Protein AF-A0AAV4I2S5-F1 (afdb_monomer_lite)

Secondary structure (DSSP, 8-state):
-----TTHHHHTTS--S-HHHHHHHHHHHHHHHHHHHHHHS-------PPEEPTTS-EE-SHHHHHHHHHHHHHHHHTPPPPSS----PPPSS------SPPPHHHHHHHHHT-

pLDDT: mean 78.77, std 13.97, range [36.38, 94.0]

Structure (mmCIF, N/CA/C/O backbone):
data_AF-A0AAV4I2S5-F1
#
_entry.id   AF-A0AAV4I2S5-F1
#
loop_
_atom_site.group_PDB
_atom_site.id
_atom_site.type_symbol
_atom_site.label_atom_id
_atom_site.label_alt_id
_atom_site.label_comp_id
_atom_site.label_asym_id
_atom_site.label_entity_id
_atom_site.label_seq_id
_atom_site.pdbx_PDB_ins_code
_atom_site.Cartn_x
_atom_site.Cartn_y
_atom_site.Cartn_z
_atom_site.occupancy
_atom_site.B_iso_or_equiv
_atom_site.auth_seq_id
_atom_site.auth_comp_id
_atom_site.auth_asym_id
_atom_site.auth_atom_id
_atom_site.pdbx_PDB_model_num
ATOM 1 N N . MET A 1 1 ? 9.110 33.261 -11.684 1.00 36.38 1 MET A N 1
ATOM 2 C CA . MET A 1 1 ? 9.337 32.370 -10.529 1.00 36.38 1 MET A CA 1
ATOM 3 C C . MET A 1 1 ? 9.686 31.016 -11.097 1.00 36.38 1 MET A C 1
ATOM 5 O O . MET A 1 1 ? 8.865 30.440 -11.797 1.00 36.38 1 MET A O 1
ATOM 9 N N . GLU A 1 2 ? 10.935 30.606 -10.922 1.00 47.22 2 GLU A N 1
ATOM 10 C CA . GLU A 1 2 ? 11.465 29.326 -11.392 1.00 47.22 2 GLU A CA 1
ATOM 11 C C . GLU A 1 2 ? 10.899 28.224 -10.486 1.00 47.22 2 GLU A C 1
ATOM 13 O O . GLU A 1 2 ? 10.963 28.341 -9.262 1.00 47.22 2 GLU A O 1
ATOM 18 N N . VAL A 1 3 ? 10.241 27.214 -11.057 1.00 44.78 3 VAL A N 1
ATOM 19 C CA . VAL A 1 3 ? 9.633 26.137 -10.265 1.00 44.78 3 VAL A CA 1
ATOM 20 C C . VAL A 1 3 ? 10.753 25.188 -9.852 1.00 44.78 3 VAL A C 1
ATOM 22 O O . VAL A 1 3 ? 11.275 24.449 -10.683 1.00 44.78 3 VAL A O 1
ATOM 25 N N . SER A 1 4 ? 11.144 25.234 -8.577 1.00 56.47 4 SER A N 1
ATOM 26 C CA . SER A 1 4 ? 12.180 24.352 -8.040 1.00 56.47 4 SER A CA 1
ATOM 27 C C . SER A 1 4 ? 11.711 22.896 -8.101 1.00 56.47 4 SER A C 1
ATOM 29 O O . SER A 1 4 ? 10.630 22.538 -7.625 1.00 56.47 4 SER A O 1
ATOM 31 N N . ASN A 1 5 ? 12.504 22.054 -8.759 1.00 58.59 5 ASN A N 1
ATOM 32 C CA . ASN A 1 5 ? 12.207 20.647 -8.976 1.00 58.59 5 ASN A CA 1
ATOM 33 C C . ASN A 1 5 ? 12.216 19.894 -7.631 1.00 58.59 5 ASN A C 1
ATOM 35 O O . ASN A 1 5 ? 13.204 19.930 -6.903 1.00 58.59 5 ASN A O 1
ATOM 39 N N . ARG A 1 6 ? 11.148 19.139 -7.330 1.00 58.19 6 ARG A N 1
ATOM 40 C CA . ARG A 1 6 ? 11.018 18.300 -6.115 1.00 58.19 6 ARG A CA 1
ATOM 41 C C . ARG A 1 6 ? 12.173 17.311 -5.894 1.00 58.19 6 ARG A C 1
ATOM 43 O O . ARG A 1 6 ? 12.325 16.779 -4.800 1.00 58.19 6 ARG A O 1
ATOM 50 N N . PHE A 1 7 ? 12.954 17.027 -6.936 1.00 55.00 7 PHE A N 1
ATOM 51 C CA . PHE A 1 7 ? 14.108 16.135 -6.892 1.00 55.00 7 PHE A CA 1
ATOM 52 C C . PHE A 1 7 ? 15.423 16.834 -6.503 1.00 55.00 7 PHE A C 1
ATOM 54 O O . PHE A 1 7 ? 16.426 16.143 -6.353 1.00 55.00 7 PHE A O 1
ATOM 61 N N . TYR A 1 8 ? 15.435 18.152 -6.259 1.00 63.28 8 TYR A N 1
ATOM 62 C CA . TYR A 1 8 ? 16.615 18.890 -5.772 1.00 63.28 8 TYR A CA 1
ATOM 63 C C . TYR A 1 8 ? 17.206 18.283 -4.488 1.00 63.28 8 TYR A C 1
ATOM 65 O O . TYR A 1 8 ? 18.422 18.234 -4.308 1.00 63.28 8 TYR A O 1
ATOM 73 N N . ALA A 1 9 ? 16.349 17.714 -3.632 1.00 59.34 9 ALA A N 1
ATOM 74 C CA . ALA A 1 9 ? 16.766 16.995 -2.431 1.00 59.34 9 ALA A CA 1
ATOM 75 C C . ALA A 1 9 ? 17.793 15.887 -2.723 1.00 59.34 9 ALA A C 1
ATOM 77 O O . ALA A 1 9 ? 18.688 15.664 -1.913 1.00 59.34 9 ALA A O 1
ATOM 78 N N . LEU A 1 10 ? 17.702 15.246 -3.896 1.00 55.31 10 LEU A N 1
ATOM 79 C CA . LEU A 1 10 ? 18.576 14.155 -4.329 1.00 55.31 10 LEU A CA 1
ATOM 80 C C . LEU A 1 10 ? 19.893 14.638 -4.958 1.00 55.31 10 LEU A C 1
ATOM 82 O O . LEU A 1 10 ? 20.825 13.850 -5.090 1.00 55.31 10 LEU A O 1
ATOM 86 N N . GLU A 1 11 ? 20.018 15.911 -5.340 1.00 59.97 11 GLU A N 1
ATOM 87 C CA . GLU A 1 11 ? 21.277 16.444 -5.888 1.00 59.97 11 GLU A CA 1
ATOM 88 C C . GLU A 1 11 ? 22.322 16.689 -4.794 1.00 59.97 11 GLU A C 1
ATOM 90 O O . GLU A 1 11 ? 23.518 16.521 -5.029 1.00 59.97 11 GLU A O 1
ATOM 95 N N . THR A 1 12 ? 21.879 16.974 -3.566 1.00 60.00 12 THR A N 1
ATOM 96 C CA . THR A 1 12 ? 22.755 17.179 -2.394 1.00 60.00 12 THR A CA 1
ATOM 97 C C . THR A 1 12 ? 23.379 15.890 -1.830 1.00 60.00 12 THR A C 1
ATOM 99 O O . THR A 1 12 ? 24.098 15.936 -0.833 1.00 60.00 12 THR A O 1
ATOM 102 N N . VAL A 1 13 ? 23.108 14.746 -2.467 1.00 57.28 13 VAL A N 1
ATOM 103 C CA . VAL A 1 13 ? 23.307 13.380 -1.943 1.00 57.28 13 VAL A CA 1
ATOM 104 C C . VAL A 1 13 ? 24.570 12.698 -2.479 1.00 57.28 13 VAL A C 1
ATOM 106 O O . VAL A 1 13 ? 24.888 11.583 -2.079 1.00 57.28 13 VAL A O 1
ATOM 109 N N . ARG A 1 14 ? 25.320 13.332 -3.386 1.00 55.94 14 ARG A N 1
ATOM 110 C CA . ARG A 1 14 ? 26.348 12.618 -4.164 1.00 55.94 14 ARG A CA 1
ATOM 111 C C . ARG A 1 14 ? 27.589 12.135 -3.398 1.00 55.94 14 ARG A C 1
ATOM 113 O O . ARG A 1 14 ? 28.310 11.345 -3.984 1.00 55.94 14 ARG A O 1
ATOM 120 N N . ASP A 1 15 ? 27.804 12.491 -2.128 1.00 58.81 15 ASP A N 1
ATOM 121 C CA . ASP A 1 15 ? 28.972 12.017 -1.361 1.00 58.81 15 ASP A CA 1
ATOM 122 C C . ASP A 1 15 ? 28.709 11.920 0.154 1.00 58.81 15 ASP A C 1
ATOM 124 O O . ASP A 1 15 ? 29.049 12.837 0.902 1.00 58.81 15 ASP A O 1
ATOM 128 N N . VAL A 1 16 ? 28.143 10.813 0.656 1.00 57.38 16 VAL A N 1
ATOM 129 C CA . VAL A 1 16 ? 27.992 10.629 2.115 1.00 57.38 16 VAL A CA 1
ATOM 130 C C . VAL A 1 16 ? 28.504 9.262 2.571 1.00 57.38 16 VAL A C 1
ATOM 132 O O . VAL A 1 16 ? 28.029 8.219 2.134 1.00 57.38 16 VAL A O 1
ATOM 135 N N . LYS A 1 17 ? 29.508 9.283 3.460 1.00 64.19 17 LYS A N 1
ATOM 136 C CA . LYS A 1 17 ? 30.123 8.109 4.111 1.00 64.19 17 LYS A CA 1
ATOM 137 C C . LYS A 1 17 ? 29.342 7.613 5.338 1.00 64.19 17 LYS A C 1
ATOM 139 O O . LYS A 1 17 ? 29.733 6.608 5.923 1.00 64.19 17 LYS A O 1
ATOM 144 N N . ASP A 1 18 ? 28.271 8.306 5.717 1.00 72.88 18 ASP A N 1
ATOM 145 C CA . ASP A 1 18 ? 27.461 8.025 6.903 1.00 72.88 18 ASP A CA 1
ATOM 146 C C . ASP A 1 18 ? 25.964 8.081 6.556 1.00 72.88 18 ASP A C 1
ATOM 148 O O . ASP A 1 18 ? 25.437 9.109 6.128 1.00 72.88 18 ASP A O 1
ATOM 152 N N . ILE A 1 19 ? 25.298 6.933 6.682 1.00 68.88 19 ILE A N 1
ATOM 153 C CA . ILE A 1 19 ? 23.914 6.708 6.244 1.00 68.88 19 ILE A CA 1
ATOM 154 C C . ILE A 1 19 ? 22.908 7.383 7.188 1.00 68.88 19 ILE A C 1
ATOM 156 O O . ILE A 1 19 ? 21.835 7.782 6.735 1.00 68.88 19 ILE A O 1
ATOM 160 N N . GLU A 1 20 ? 23.243 7.542 8.470 1.00 73.06 20 GLU A N 1
ATOM 161 C CA . GLU A 1 20 ? 22.343 8.141 9.467 1.00 73.06 20 GLU A CA 1
ATOM 162 C C . GLU A 1 20 ? 22.283 9.666 9.300 1.00 73.06 20 GLU A C 1
ATOM 164 O O . GLU A 1 20 ? 21.197 10.235 9.180 1.00 73.06 20 GLU A O 1
ATOM 169 N N . ASP A 1 21 ? 23.442 10.320 9.155 1.00 76.94 21 ASP A N 1
ATOM 170 C CA . ASP A 1 21 ? 23.522 11.758 8.845 1.00 76.94 21 ASP A CA 1
ATOM 171 C C . ASP A 1 21 ? 22.857 12.074 7.493 1.00 76.94 21 ASP A C 1
ATOM 173 O O . ASP A 1 21 ? 22.093 13.034 7.349 1.00 76.94 21 ASP A O 1
ATOM 177 N N . TYR A 1 22 ? 23.061 11.196 6.506 1.00 76.69 22 TYR A N 1
ATOM 178 C CA . TYR A 1 22 ? 22.381 11.266 5.216 1.00 76.69 22 TYR A CA 1
ATOM 179 C C . TYR A 1 22 ? 20.854 11.215 5.354 1.00 76.69 22 TYR A C 1
ATOM 181 O O . TYR A 1 22 ? 20.134 12.005 4.726 1.00 76.69 22 TYR A O 1
ATOM 189 N N . TRP A 1 23 ? 20.348 10.277 6.151 1.00 76.38 23 TRP A N 1
ATOM 190 C CA . TRP A 1 23 ? 18.920 10.077 6.328 1.00 76.38 23 TRP A CA 1
ATOM 191 C C . TRP A 1 23 ? 18.272 11.252 7.055 1.00 76.38 23 TRP A C 1
ATOM 193 O O . TRP A 1 23 ? 17.223 11.732 6.617 1.00 76.38 23 TRP A O 1
ATOM 203 N N . ASP A 1 24 ? 18.915 11.779 8.094 1.00 82.06 24 ASP A N 1
ATOM 204 C CA . ASP A 1 24 ? 18.421 12.951 8.814 1.00 82.06 24 ASP A CA 1
ATOM 205 C C . ASP A 1 24 ? 18.420 14.206 7.939 1.00 82.06 24 ASP A C 1
ATOM 207 O O . ASP A 1 24 ? 17.424 14.940 7.914 1.00 82.06 24 ASP A O 1
ATOM 211 N N . LYS A 1 25 ? 19.458 14.403 7.121 1.00 82.25 25 LYS A N 1
ATOM 212 C CA . LYS A 1 25 ? 19.513 15.507 6.156 1.00 82.25 25 LYS A CA 1
ATOM 213 C C . LYS A 1 25 ? 18.435 15.385 5.079 1.00 82.25 25 LYS A C 1
ATOM 215 O O . LYS A 1 25 ? 17.722 16.349 4.803 1.00 82.25 25 LYS A O 1
ATOM 220 N N . THR A 1 26 ? 18.267 14.198 4.499 1.00 79.69 26 THR A N 1
ATOM 221 C CA . THR A 1 26 ? 17.267 13.942 3.447 1.00 79.69 26 THR A CA 1
ATOM 222 C C . THR A 1 26 ? 15.849 14.098 3.984 1.00 79.69 26 THR A C 1
ATOM 224 O O . THR A 1 26 ? 14.998 14.716 3.342 1.00 79.69 26 THR A O 1
ATOM 227 N N . ARG A 1 27 ? 15.596 13.596 5.196 1.00 81.44 27 ARG A N 1
ATOM 228 C CA . ARG A 1 27 ? 14.328 13.769 5.908 1.00 81.44 27 ARG A CA 1
ATOM 229 C C . ARG A 1 27 ? 14.046 15.245 6.193 1.00 81.44 27 ARG A C 1
ATOM 231 O O . ARG A 1 27 ? 12.897 15.661 6.058 1.00 81.44 27 ARG A O 1
ATOM 238 N N . GLY A 1 28 ? 15.068 16.024 6.552 1.00 85.56 28 GLY A N 1
ATOM 239 C CA . GLY A 1 28 ? 14.974 17.472 6.751 1.00 85.56 28 GLY A CA 1
ATOM 240 C C . GLY A 1 28 ? 14.539 18.206 5.484 1.00 85.56 28 GLY A C 1
ATOM 241 O O . GLY A 1 28 ? 13.491 18.849 5.482 1.00 85.56 28 GLY A O 1
ATOM 242 N N . VAL A 1 29 ? 15.270 18.021 4.380 1.00 87.19 29 VAL A N 1
ATOM 243 C CA . VAL A 1 29 ? 14.955 18.665 3.089 1.00 87.19 29 VAL A CA 1
ATOM 244 C C . VAL A 1 29 ? 13.575 18.245 2.572 1.00 87.19 29 VAL A C 1
ATOM 246 O O . VAL A 1 29 ? 12.805 19.072 2.082 1.00 87.19 29 VAL A O 1
ATOM 249 N N . TRP A 1 30 ? 13.221 16.965 2.714 1.00 81.44 30 TRP A N 1
ATOM 250 C CA . TRP A 1 30 ? 11.891 16.470 2.361 1.00 81.44 30 TRP A CA 1
ATOM 251 C C . TRP A 1 30 ? 10.791 17.161 3.171 1.00 81.44 30 TRP A C 1
ATOM 253 O O . TRP A 1 30 ? 9.754 17.534 2.620 1.00 81.44 30 TRP A O 1
ATOM 263 N N . LYS A 1 31 ? 11.007 17.331 4.479 1.00 82.00 31 LYS A N 1
ATOM 264 C CA . LYS A 1 31 ? 10.044 17.968 5.375 1.00 82.00 31 LYS A CA 1
ATOM 265 C C . LYS A 1 31 ? 9.846 19.442 5.024 1.00 82.00 31 LYS A C 1
ATOM 267 O O . LYS A 1 31 ? 8.699 19.852 4.887 1.00 82.00 31 LYS A O 1
ATOM 272 N N . GLU A 1 32 ? 10.925 20.192 4.807 1.00 81.81 32 GLU A N 1
ATOM 273 C CA . GLU A 1 32 ? 10.872 21.604 4.397 1.00 81.81 32 GLU A CA 1
ATOM 274 C C . GLU A 1 32 ? 10.140 21.779 3.060 1.00 81.81 32 GLU A C 1
ATOM 276 O O . GLU A 1 32 ? 9.211 22.579 2.956 1.00 81.81 32 GLU A O 1
ATOM 281 N N . SER A 1 33 ? 10.479 20.960 2.057 1.00 79.00 33 SER A N 1
ATOM 282 C CA . SER A 1 33 ? 9.810 20.988 0.751 1.00 79.00 33 SER A CA 1
ATOM 283 C C . SER A 1 33 ? 8.324 20.625 0.855 1.00 79.00 33 SER A C 1
ATOM 285 O O . SER A 1 33 ? 7.472 21.252 0.220 1.00 79.00 33 SER A O 1
ATOM 287 N N . CYS A 1 34 ? 7.977 19.641 1.690 1.00 69.94 34 CYS A N 1
ATOM 288 C CA . CYS A 1 34 ? 6.582 19.309 1.956 1.00 69.94 34 CYS A CA 1
ATOM 289 C C . CYS A 1 34 ? 5.850 20.455 2.659 1.00 69.94 34 CYS A C 1
ATOM 291 O O . CYS A 1 34 ? 4.708 20.720 2.303 1.00 69.94 34 CYS A O 1
ATOM 293 N N . GLU A 1 35 ? 6.459 21.133 3.631 1.00 76.19 35 GLU A N 1
ATOM 294 C CA . GLU A 1 35 ? 5.847 22.267 4.335 1.00 76.19 35 GLU A CA 1
ATOM 295 C C . GLU A 1 35 ? 5.606 23.463 3.404 1.00 76.19 35 GLU A C 1
ATOM 297 O O . GLU A 1 35 ? 4.528 24.054 3.456 1.00 76.19 35 GLU A O 1
ATOM 302 N N . GLU A 1 36 ? 6.531 23.763 2.490 1.00 79.62 36 GLU A N 1
ATOM 303 C CA . GLU A 1 36 ? 6.353 24.792 1.457 1.00 79.62 36 GLU A CA 1
ATOM 304 C C . GLU A 1 36 ? 5.181 24.446 0.520 1.00 79.62 36 GLU A C 1
ATOM 306 O O . GLU A 1 36 ? 4.251 25.235 0.335 1.00 79.62 36 GLU A O 1
ATOM 311 N N . VAL A 1 37 ? 5.162 23.228 -0.029 1.00 76.12 37 VAL A N 1
ATOM 312 C CA . VAL A 1 37 ? 4.147 22.800 -1.008 1.00 76.12 37 VAL A CA 1
ATOM 313 C C . VAL A 1 37 ? 2.775 22.570 -0.365 1.00 76.12 37 VAL A C 1
ATOM 315 O O . VAL A 1 37 ? 1.742 22.911 -0.950 1.00 76.12 37 VAL A O 1
ATOM 318 N N . LEU A 1 38 ? 2.731 21.977 0.829 1.00 65.38 38 LEU A N 1
ATOM 319 C CA . LEU A 1 38 ? 1.492 21.748 1.575 1.00 65.38 38 LEU A CA 1
ATOM 320 C C . LEU A 1 38 ? 0.982 23.033 2.227 1.00 65.38 38 LEU A C 1
ATOM 322 O O . LEU A 1 38 ? -0.228 23.168 2.367 1.00 65.38 38 LEU A O 1
ATOM 326 N N . GLY A 1 39 ? 1.859 23.980 2.569 1.00 64.00 39 GLY A N 1
ATOM 327 C CA . GLY A 1 39 ? 1.487 25.319 3.033 1.00 64.00 39 GLY A CA 1
ATOM 328 C C . GLY A 1 39 ? 0.802 26.155 1.949 1.00 64.00 39 GLY A C 1
ATOM 329 O O . GLY A 1 39 ? -0.074 26.962 2.258 1.00 64.00 39 GLY A O 1
ATOM 330 N N . LEU A 1 40 ? 1.132 25.908 0.675 1.00 63.25 40 LEU A N 1
ATOM 331 C CA . LEU A 1 40 ? 0.472 26.512 -0.490 1.00 63.25 40 LEU A CA 1
ATOM 332 C C . LEU A 1 40 ? -0.851 25.826 -0.874 1.00 63.25 40 LEU A C 1
ATOM 334 O O . LEU A 1 40 ? -1.683 26.423 -1.561 1.00 63.25 40 LEU A O 1
ATOM 338 N N . ARG A 1 41 ? -1.087 24.582 -0.438 1.00 56.34 41 ARG A N 1
ATOM 339 C CA . ARG A 1 41 ? -2.382 23.910 -0.610 1.00 56.34 41 ARG A CA 1
ATOM 340 C C . ARG A 1 41 ? -3.279 24.257 0.575 1.00 56.34 41 ARG A C 1
ATOM 342 O O . ARG A 1 41 ? -2.901 24.078 1.725 1.00 56.34 41 ARG A O 1
ATOM 349 N N . GLY A 1 42 ? -4.500 24.732 0.309 1.00 57.03 42 GLY A N 1
ATOM 350 C CA . GLY A 1 42 ? -5.490 24.967 1.367 1.00 57.03 42 GLY A CA 1
ATOM 351 C C . GLY A 1 42 ? -5.563 23.758 2.303 1.00 57.03 42 GLY A C 1
ATOM 352 O O . GLY A 1 42 ? -5.601 22.633 1.804 1.00 57.03 42 GLY A O 1
ATOM 353 N N . LYS A 1 43 ? -5.510 24.003 3.627 1.00 62.00 43 LYS A N 1
ATOM 354 C CA . LYS A 1 43 ? -5.365 22.993 4.694 1.00 62.00 43 LYS A CA 1
ATOM 355 C C . LYS A 1 43 ? -5.984 21.663 4.267 1.00 62.00 43 LYS A C 1
ATOM 357 O O . LYS A 1 43 ? -7.213 21.552 4.234 1.00 62.00 43 LYS A O 1
ATOM 362 N N . PHE A 1 44 ? -5.156 20.674 3.917 1.00 57.31 44 PHE A N 1
ATOM 363 C CA . PHE A 1 44 ? -5.656 19.325 3.683 1.00 57.31 44 PHE A CA 1
ATOM 364 C C . PHE A 1 44 ? -6.246 18.873 5.011 1.00 57.31 44 PHE A C 1
ATOM 366 O O . PHE A 1 44 ? -5.526 18.594 5.965 1.00 57.31 44 PHE A O 1
ATOM 373 N N . GLN A 1 45 ? -7.573 18.910 5.096 1.00 61.38 45 GLN A N 1
ATOM 374 C CA . GLN A 1 45 ? -8.308 18.440 6.252 1.00 61.38 45 GLN A CA 1
ATOM 375 C C . GLN A 1 45 ? -8.055 16.934 6.309 1.00 61.38 45 GLN A C 1
ATOM 377 O O . GLN A 1 45 ? -8.765 16.153 5.671 1.00 61.38 45 GLN A O 1
ATOM 382 N N . SER A 1 46 ? -7.022 16.527 7.047 1.00 57.94 46 SER A N 1
ATOM 383 C CA . SER A 1 46 ? -6.781 15.149 7.464 1.00 57.94 46 SER A CA 1
ATOM 384 C C . SER A 1 46 ? -7.832 14.755 8.508 1.00 57.94 46 SER A C 1
ATOM 386 O O . SER A 1 46 ? -7.516 14.333 9.614 1.00 57.94 46 SER A O 1
ATOM 388 N N . GLY A 1 47 ? -9.105 14.995 8.204 1.00 60.53 47 GLY A N 1
ATOM 389 C CA . GLY A 1 47 ? -10.193 14.356 8.914 1.00 60.53 47 GLY A CA 1
ATOM 390 C C . GLY A 1 47 ? -10.262 12.908 8.459 1.00 60.53 47 GLY A C 1
ATOM 391 O O . GLY A 1 47 ? -9.980 12.618 7.292 1.00 60.53 47 GLY A O 1
ATOM 392 N N . ASP A 1 48 ? -10.663 12.018 9.366 1.00 68.31 48 ASP A N 1
ATOM 393 C CA . ASP A 1 48 ? -11.090 10.659 9.036 1.00 68.31 48 ASP A CA 1
ATOM 394 C C . ASP A 1 48 ? -12.234 10.749 8.018 1.00 68.31 48 ASP A C 1
ATOM 396 O O . ASP A 1 48 ? -13.418 10.850 8.360 1.00 68.31 48 ASP A O 1
ATOM 400 N N . LYS A 1 49 ? -11.882 10.785 6.729 1.00 78.88 49 LYS A N 1
ATOM 401 C CA . LYS A 1 49 ? -12.865 10.802 5.656 1.00 78.88 49 LYS A CA 1
ATOM 402 C C . LYS A 1 49 ? -13.624 9.492 5.751 1.00 78.88 49 LYS A C 1
ATOM 404 O O . LYS A 1 49 ? -13.006 8.428 5.725 1.00 78.88 49 LYS A O 1
ATOM 409 N N . PRO A 1 50 ? -14.951 9.540 5.889 1.00 84.44 50 PRO A N 1
ATOM 410 C CA . PRO A 1 50 ? -15.696 8.324 6.081 1.00 84.44 50 PRO A CA 1
ATOM 411 C C . PRO A 1 50 ? -15.646 7.445 4.831 1.00 84.44 50 PRO A C 1
ATOM 413 O O . PRO A 1 50 ? -15.839 7.912 3.710 1.00 84.44 50 PRO A O 1
ATOM 416 N N . MET A 1 51 ? -15.402 6.158 5.044 1.00 86.62 51 MET A N 1
ATOM 417 C CA . MET A 1 51 ? -15.256 5.149 3.995 1.00 86.62 51 MET A CA 1
ATOM 418 C C . MET A 1 51 ? -16.565 4.403 3.770 1.00 86.62 51 MET A C 1
ATOM 420 O O . MET A 1 51 ? -17.273 4.145 4.731 1.00 86.62 51 MET A O 1
ATOM 424 N N . ARG A 1 52 ? -16.891 3.974 2.549 1.00 90.25 52 ARG A N 1
ATOM 425 C CA . ARG A 1 52 ? -18.024 3.053 2.356 1.00 90.25 52 ARG A CA 1
ATOM 426 C C . ARG A 1 52 ? -17.636 1.620 2.729 1.00 90.25 52 ARG A C 1
ATOM 428 O O . ARG A 1 52 ? -16.660 1.076 2.219 1.00 90.25 52 ARG A O 1
ATOM 435 N N . ALA A 1 53 ? -18.414 1.009 3.612 1.00 90.38 53 ALA A N 1
ATOM 436 C CA . ALA A 1 53 ? -18.387 -0.417 3.882 1.00 90.38 53 ALA A CA 1
ATOM 437 C C . ALA A 1 53 ? -18.979 -1.211 2.707 1.00 90.38 53 ALA A C 1
ATOM 439 O O . ALA A 1 53 ? -19.516 -0.648 1.750 1.00 90.38 53 ALA A O 1
ATOM 440 N N . ARG A 1 54 ? -18.862 -2.540 2.779 1.00 87.81 54 ARG A N 1
ATOM 441 C CA . ARG A 1 54 ? -19.367 -3.466 1.755 1.00 87.81 54 ARG A CA 1
ATOM 442 C C . ARG A 1 54 ? -20.888 -3.378 1.567 1.00 87.81 54 ARG A C 1
ATOM 444 O O . ARG A 1 54 ? -21.367 -3.547 0.455 1.00 87.81 54 ARG A O 1
ATOM 451 N N . ASP A 1 55 ? -21.621 -3.058 2.628 1.00 90.88 55 ASP A N 1
ATOM 452 C CA . ASP A 1 55 ? -23.071 -2.811 2.642 1.00 90.88 55 ASP A CA 1
ATOM 453 C C . ASP A 1 55 ? -23.459 -1.397 2.152 1.00 90.88 55 ASP A C 1
ATOM 455 O O . ASP A 1 55 ? -24.625 -1.014 2.195 1.00 90.88 55 ASP A O 1
ATOM 459 N N . GLY A 1 56 ? -22.486 -0.590 1.713 1.00 88.00 56 GLY A N 1
ATOM 460 C CA . GLY A 1 56 ? -22.690 0.792 1.281 1.00 88.00 56 GLY A CA 1
ATOM 461 C C . GLY A 1 56 ? -22.749 1.815 2.421 1.00 88.00 56 GLY A C 1
ATOM 462 O O . GLY A 1 56 ? -22.821 3.018 2.150 1.00 88.00 56 GLY A O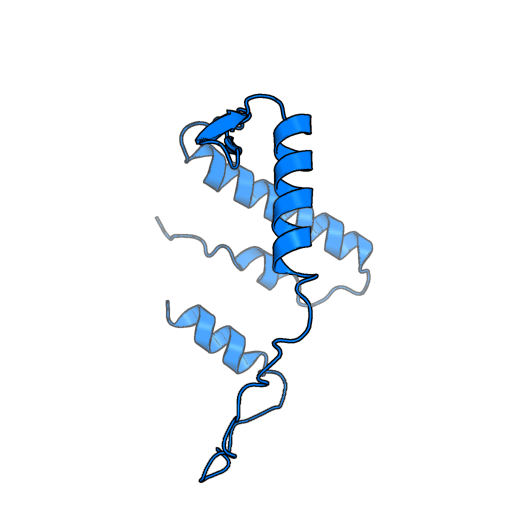 1
ATOM 463 N N . LYS A 1 57 ? -22.670 1.391 3.688 1.00 93.19 57 LYS A N 1
ATOM 464 C CA . LYS A 1 57 ? -22.734 2.286 4.851 1.00 93.19 57 LYS A CA 1
ATOM 465 C C . LYS A 1 57 ? -21.437 3.072 5.034 1.00 93.19 57 LYS A C 1
ATOM 467 O O . LYS A 1 57 ? -20.345 2.538 4.880 1.00 93.19 57 LYS A O 1
ATOM 472 N N . LEU A 1 58 ? -21.531 4.344 5.425 1.00 92.12 58 LEU A N 1
ATOM 473 C CA . LEU A 1 58 ? -20.351 5.152 5.750 1.00 92.12 58 LEU A CA 1
ATOM 474 C C . LEU A 1 58 ? -19.744 4.761 7.117 1.00 92.12 58 LEU A C 1
ATOM 476 O O . LEU A 1 58 ? -20.395 4.858 8.159 1.00 92.12 58 LEU A O 1
ATOM 480 N N . LEU A 1 59 ? -18.464 4.400 7.120 1.00 91.88 59 LEU A N 1
ATOM 481 C CA . LEU A 1 59 ? -17.603 4.124 8.264 1.00 91.88 59 LEU A CA 1
ATOM 482 C C . LEU A 1 59 ? -16.840 5.388 8.655 1.00 91.88 59 LEU A C 1
ATOM 484 O O . LEU A 1 59 ? -15.928 5.816 7.955 1.00 91.88 59 LEU A O 1
ATOM 488 N N . ARG A 1 60 ? -17.200 5.975 9.796 1.00 88.50 60 ARG A N 1
ATOM 489 C CA . ARG A 1 60 ? -16.587 7.210 10.322 1.00 88.50 60 ARG A CA 1
ATOM 490 C C . ARG A 1 60 ? -15.445 6.984 11.320 1.00 88.50 60 ARG A C 1
ATOM 492 O O . ARG A 1 60 ? -14.747 7.929 11.633 1.00 88.50 60 ARG A O 1
ATOM 499 N N . SER A 1 61 ? -15.294 5.768 11.845 1.00 90.19 61 SER A N 1
ATOM 500 C CA . SER A 1 61 ? -14.278 5.431 12.853 1.00 90.19 61 SER A CA 1
ATOM 501 C C . SER A 1 61 ? -13.067 4.786 12.187 1.00 90.19 61 SER A C 1
ATOM 503 O O . SER A 1 61 ? -13.243 3.830 11.425 1.00 90.19 61 SER A O 1
ATOM 505 N N . GLN A 1 62 ? -11.866 5.267 12.516 1.00 87.00 62 GLN A N 1
ATOM 506 C CA . GLN A 1 62 ? -10.598 4.741 12.012 1.00 87.00 62 GLN A CA 1
ATOM 507 C C . GLN A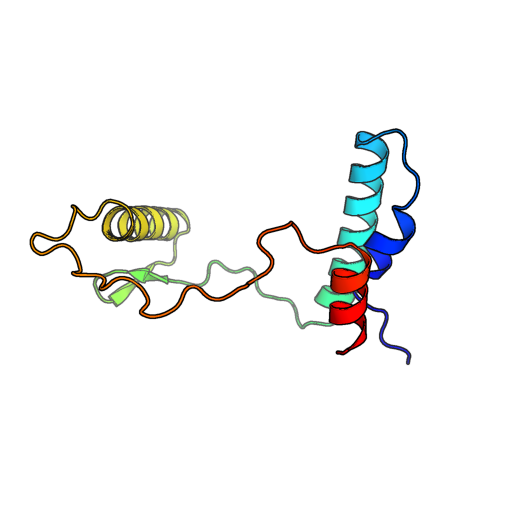 1 62 ? -10.475 3.218 12.173 1.00 87.00 62 GLN A C 1
ATOM 509 O O . GLN A 1 62 ? -10.082 2.536 11.231 1.00 87.00 62 GLN A O 1
ATOM 514 N N . ASP A 1 63 ? -10.862 2.661 13.323 1.00 90.56 63 ASP A N 1
ATOM 515 C CA . ASP A 1 63 ? -10.774 1.215 13.573 1.00 90.56 63 ASP A CA 1
ATOM 516 C C . ASP A 1 63 ? -11.691 0.418 12.648 1.00 90.56 63 ASP A C 1
ATOM 518 O O . ASP A 1 63 ? -11.299 -0.608 12.090 1.00 90.56 63 ASP A O 1
ATOM 522 N N . LYS A 1 64 ? -12.904 0.927 12.401 1.00 90.44 64 LYS A N 1
ATOM 523 C CA . LYS A 1 64 ? -13.829 0.302 11.449 1.00 90.44 64 LYS A CA 1
ATOM 524 C C . LYS A 1 64 ? -13.293 0.379 10.023 1.00 90.44 64 LYS A C 1
ATOM 526 O O . LYS A 1 64 ? -13.437 -0.584 9.275 1.00 90.44 64 LYS A O 1
ATOM 531 N N . GLN A 1 65 ? -12.662 1.492 9.649 1.00 91.12 65 GLN A N 1
ATOM 532 C CA . GLN A 1 65 ? -12.025 1.630 8.338 1.00 91.12 65 GLN A CA 1
ATOM 533 C C . GLN A 1 65 ? -10.840 0.672 8.185 1.00 91.12 65 GLN A C 1
ATOM 535 O O . GLN A 1 65 ? -10.742 -0.009 7.169 1.00 91.12 65 GLN A O 1
ATOM 540 N N . LYS A 1 66 ? -9.973 0.562 9.199 1.00 91.94 66 LYS A N 1
ATOM 541 C CA . LYS A 1 66 ? -8.842 -0.380 9.212 1.00 91.94 66 LYS A CA 1
ATOM 542 C C . LYS A 1 66 ? -9.308 -1.829 9.101 1.00 91.94 66 LYS A C 1
ATOM 544 O O . LYS A 1 66 ? -8.760 -2.577 8.296 1.00 91.94 66 LYS A O 1
ATOM 549 N N . ASN A 1 67 ? -10.345 -2.212 9.845 1.00 93.25 67 ASN A N 1
ATOM 550 C CA . ASN A 1 67 ? -10.921 -3.554 9.747 1.00 93.25 67 ASN A CA 1
ATOM 551 C C . ASN A 1 67 ? -11.496 -3.816 8.350 1.00 93.25 67 ASN A C 1
ATOM 553 O O . ASN A 1 67 ? -11.197 -4.847 7.753 1.00 93.25 67 ASN A O 1
ATOM 557 N N . ARG A 1 68 ? -12.215 -2.845 7.772 1.00 93.31 68 ARG A N 1
ATOM 558 C CA . ARG A 1 68 ? -12.735 -2.950 6.402 1.00 93.31 68 ARG A CA 1
ATOM 559 C C . ARG A 1 68 ? -11.622 -3.094 5.359 1.00 93.31 68 ARG A C 1
ATOM 561 O O . ARG A 1 68 ? -11.779 -3.884 4.428 1.00 93.31 68 ARG A O 1
ATOM 568 N N . TRP A 1 69 ? -10.518 -2.358 5.506 1.00 92.44 69 TRP A N 1
ATOM 569 C CA . TRP A 1 69 ? -9.330 -2.506 4.660 1.00 92.44 69 TRP A CA 1
ATOM 570 C C . TRP A 1 69 ? -8.728 -3.900 4.781 1.00 92.44 69 TRP A C 1
ATOM 572 O O . TRP A 1 69 ? -8.466 -4.537 3.765 1.00 92.44 69 TRP A O 1
ATOM 582 N N . LYS A 1 70 ? -8.547 -4.388 6.013 1.00 92.88 70 LYS A N 1
ATOM 583 C CA . LYS A 1 70 ? -7.995 -5.719 6.276 1.00 92.88 70 LYS A CA 1
ATOM 584 C C . LYS A 1 70 ? -8.830 -6.809 5.604 1.00 92.88 70 LYS A C 1
ATOM 586 O O . LYS A 1 70 ? -8.265 -7.667 4.938 1.00 92.88 70 LYS A O 1
ATOM 591 N N . GLU A 1 71 ? -10.154 -6.743 5.731 1.00 92.50 71 GLU A N 1
ATOM 592 C CA . GLU A 1 71 ? -11.078 -7.657 5.049 1.00 92.50 71 GLU A CA 1
ATOM 593 C C . GLU A 1 71 ? -10.946 -7.565 3.524 1.00 92.50 71 GLU A C 1
ATOM 595 O O . GLU A 1 71 ? -10.799 -8.588 2.864 1.00 92.50 71 GLU A O 1
ATOM 600 N N . HIS A 1 72 ? -10.937 -6.351 2.959 1.00 90.62 72 HIS A N 1
ATOM 601 C CA . HIS A 1 72 ? -10.844 -6.160 1.509 1.00 90.62 72 HIS A CA 1
ATOM 602 C C . HIS A 1 72 ? -9.561 -6.749 0.919 1.00 90.62 72 HIS A C 1
ATOM 604 O O . HIS A 1 72 ? -9.606 -7.459 -0.083 1.00 90.62 72 HIS A O 1
ATOM 610 N N . PHE A 1 73 ? -8.419 -6.460 1.545 1.00 93.00 73 PHE A N 1
ATOM 611 C CA . PHE A 1 73 ? -7.134 -6.977 1.093 1.00 93.00 73 PHE A CA 1
ATOM 612 C C . PHE A 1 73 ? -7.026 -8.483 1.305 1.00 93.00 73 PHE A C 1
ATOM 614 O O . PHE A 1 73 ? -6.461 -9.162 0.455 1.00 93.00 73 PHE A O 1
ATOM 621 N N . ALA A 1 74 ? -7.592 -9.020 2.389 1.00 91.50 74 ALA A N 1
ATOM 622 C CA . ALA A 1 74 ? -7.603 -10.458 2.608 1.00 91.50 74 ALA A CA 1
ATOM 623 C C . ALA A 1 74 ? -8.419 -11.196 1.535 1.00 91.50 74 ALA A C 1
ATOM 625 O O . ALA A 1 74 ? -7.944 -12.205 1.024 1.00 91.50 74 ALA A O 1
ATOM 626 N N . GLU A 1 75 ? -9.598 -10.682 1.166 1.00 89.12 75 GLU A N 1
ATOM 627 C CA . GLU A 1 75 ? -10.430 -11.233 0.084 1.00 89.12 75 GLU A CA 1
ATOM 628 C C . GLU A 1 75 ? -9.719 -11.172 -1.278 1.00 89.12 75 GLU A C 1
ATOM 630 O O . GLU A 1 75 ? -9.815 -12.110 -2.069 1.00 89.12 75 GLU A O 1
ATOM 635 N N . LEU A 1 76 ? -9.014 -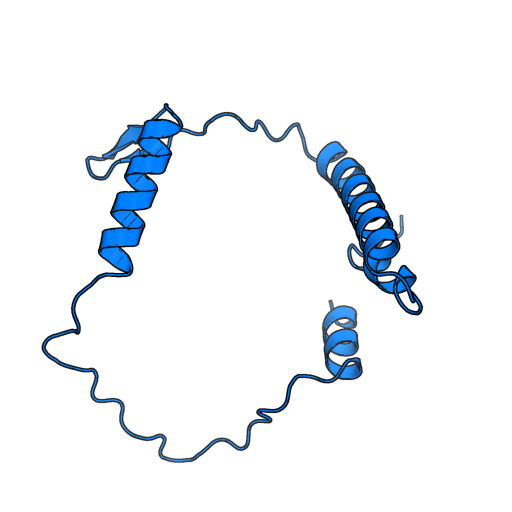10.071 -1.559 1.00 88.50 76 LEU A N 1
ATOM 636 C CA . LEU A 1 76 ? -8.363 -9.849 -2.850 1.00 88.50 76 LEU A CA 1
ATOM 637 C C . LEU A 1 76 ? -7.068 -10.658 -3.005 1.00 88.50 76 LEU A C 1
ATOM 639 O O . LEU A 1 76 ? -6.849 -11.266 -4.049 1.00 88.50 76 LEU A O 1
ATOM 643 N N . LEU A 1 77 ? -6.207 -10.641 -1.985 1.00 91.12 77 LEU A N 1
ATOM 644 C CA . LEU A 1 77 ? -4.854 -11.199 -2.059 1.00 91.12 77 LEU A CA 1
ATOM 645 C C . LEU A 1 77 ? -4.802 -12.689 -1.720 1.00 91.12 77 LEU A C 1
ATOM 647 O O . LEU A 1 77 ? -3.942 -13.388 -2.241 1.00 91.12 77 LEU A O 1
ATOM 651 N N . ASN A 1 78 ? -5.719 -13.188 -0.886 1.00 91.19 78 ASN A N 1
ATOM 652 C CA . ASN A 1 78 ? -5.768 -14.607 -0.514 1.00 91.19 78 ASN A CA 1
ATOM 653 C C . ASN A 1 78 ? -6.837 -15.374 -1.303 1.00 91.19 78 ASN A C 1
ATOM 655 O O . ASN A 1 78 ? -7.405 -16.348 -0.803 1.00 91.19 78 ASN A O 1
ATOM 659 N N . ARG A 1 79 ? -7.154 -14.926 -2.523 1.00 85.88 79 ARG A N 1
ATOM 660 C CA . ARG A 1 79 ? -8.047 -15.672 -3.409 1.00 85.88 79 ARG A CA 1
ATOM 661 C C . ARG A 1 79 ? -7.378 -17.010 -3.768 1.00 85.88 79 ARG A C 1
ATOM 663 O O . ARG A 1 79 ? -6.192 -17.005 -4.099 1.00 85.88 79 ARG A O 1
ATOM 670 N N . PRO A 1 80 ? -8.099 -18.145 -3.719 1.00 85.31 80 PRO A N 1
ATOM 671 C CA . PRO A 1 80 ? -7.554 -19.411 -4.194 1.00 85.31 80 PRO A CA 1
ATOM 672 C C . PRO A 1 80 ? -7.157 -19.301 -5.669 1.00 85.31 80 PRO A C 1
ATOM 674 O O . PRO A 1 80 ? -7.698 -18.472 -6.410 1.00 85.31 80 PRO A O 1
ATOM 677 N N . LEU A 1 81 ? -6.222 -20.157 -6.086 1.00 82.00 81 LEU A N 1
ATOM 678 C CA . LEU A 1 81 ? -5.886 -20.322 -7.497 1.00 82.00 81 LEU A CA 1
ATOM 679 C C . LEU A 1 81 ? -7.186 -20.532 -8.294 1.00 82.00 81 LEU A C 1
ATOM 681 O O . LEU A 1 81 ? -8.049 -21.289 -7.845 1.00 82.00 81 LEU A O 1
ATOM 685 N N . PRO A 1 82 ? -7.373 -19.833 -9.424 1.00 84.06 82 PRO A N 1
ATOM 686 C CA . PRO A 1 82 ? -8.555 -20.036 -10.248 1.00 84.06 82 PRO A CA 1
ATOM 687 C C . PRO A 1 82 ? -8.594 -21.485 -10.751 1.00 84.06 82 PRO A C 1
ATOM 689 O O . PRO A 1 82 ? -7.564 -22.014 -11.161 1.00 84.06 82 PRO A O 1
ATOM 692 N N . ASP A 1 83 ? -9.783 -22.100 -10.754 1.00 88.00 83 ASP A N 1
ATOM 693 C CA . ASP A 1 83 ? -9.976 -23.492 -11.205 1.00 88.00 83 ASP A CA 1
ATOM 694 C C . ASP A 1 83 ? -9.498 -23.706 -12.647 1.00 88.00 83 ASP A C 1
ATOM 696 O O . ASP A 1 83 ? -8.971 -24.758 -12.996 1.00 88.00 83 ASP A O 1
ATOM 700 N N . ASN A 1 84 ? -9.646 -22.667 -13.469 1.00 88.25 84 ASN A N 1
ATOM 701 C CA . ASN A 1 84 ? -9.089 -22.607 -14.807 1.00 88.25 84 ASN A CA 1
ATOM 702 C C . ASN A 1 84 ? -7.875 -21.675 -14.773 1.00 88.25 84 ASN A C 1
ATOM 704 O O . ASN A 1 84 ? -8.064 -20.450 -14.790 1.00 88.25 84 ASN A O 1
ATOM 708 N N . PRO A 1 85 ? -6.641 -22.210 -14.699 1.00 85.06 85 PRO A N 1
ATOM 709 C CA . PRO A 1 85 ? -5.463 -21.378 -14.845 1.00 85.06 85 PRO A CA 1
ATOM 710 C C . PRO A 1 85 ? -5.518 -20.679 -16.210 1.00 85.06 85 PRO A C 1
ATOM 712 O O . PRO A 1 85 ? -5.990 -21.270 -17.188 1.00 85.06 85 PRO A O 1
ATOM 715 N N . PRO A 1 86 ? -5.075 -19.416 -16.300 1.00 84.81 86 PRO A N 1
ATOM 716 C CA . PRO A 1 86 ? -4.987 -18.748 -17.585 1.00 84.81 86 PRO A CA 1
ATOM 717 C C . PRO A 1 86 ? -4.054 -19.551 -18.496 1.00 84.81 86 PRO A C 1
ATOM 719 O O . PRO A 1 86 ? -2.906 -19.813 -18.137 1.00 84.81 86 PRO A O 1
ATOM 722 N N . ASN A 1 87 ? -4.555 -19.945 -19.669 1.00 88.19 87 ASN A N 1
ATOM 723 C CA . ASN A 1 87 ? -3.710 -20.475 -20.732 1.00 88.19 87 ASN A CA 1
ATOM 724 C C . ASN A 1 87 ? -2.976 -19.290 -21.363 1.00 88.19 87 ASN A C 1
ATOM 726 O O . ASN A 1 87 ? -3.502 -18.631 -22.259 1.00 88.19 87 ASN A O 1
ATOM 730 N N . ILE A 1 88 ? -1.818 -18.951 -20.800 1.00 86.44 88 ILE A N 1
ATOM 731 C CA . ILE A 1 88 ? -0.942 -17.919 -21.346 1.00 86.44 88 ILE A CA 1
ATOM 732 C C . ILE A 1 88 ? -0.165 -18.589 -22.471 1.00 86.44 88 ILE A C 1
ATOM 734 O O . ILE A 1 88 ? 0.729 -19.393 -22.210 1.00 86.44 88 ILE A O 1
ATOM 738 N N . GLU A 1 89 ? -0.543 -18.296 -23.714 1.00 88.81 89 GLU A N 1
ATOM 739 C CA . GLU A 1 89 ? 0.244 -18.748 -24.857 1.00 88.81 89 GLU A CA 1
ATOM 740 C C . GLU A 1 89 ? 1.630 -18.093 -24.780 1.00 88.81 89 GLU A C 1
ATOM 742 O O . GLU A 1 89 ? 1.727 -16.914 -24.410 1.00 88.81 89 GLU A O 1
ATOM 747 N N . PRO A 1 90 ? 2.710 -18.841 -25.061 1.00 86.06 90 PRO A N 1
ATOM 748 C CA . PRO A 1 90 ? 4.036 -18.251 -25.117 1.00 86.06 90 PRO A CA 1
ATOM 749 C C . PRO A 1 90 ? 4.030 -17.114 -26.137 1.00 86.06 90 PRO A C 1
ATOM 751 O O . PRO A 1 90 ? 3.326 -17.174 -27.147 1.00 86.06 90 PRO A O 1
ATOM 754 N N . ALA A 1 91 ? 4.813 -16.072 -25.870 1.00 86.50 91 ALA A N 1
ATOM 755 C CA . ALA A 1 91 ? 5.014 -15.040 -26.869 1.00 86.50 91 ALA A CA 1
ATOM 756 C C . ALA A 1 91 ? 5.555 -15.694 -28.153 1.00 86.50 91 ALA A C 1
ATOM 758 O O . ALA A 1 91 ? 6.465 -16.518 -28.095 1.00 86.50 91 ALA A O 1
ATOM 759 N N . GLU A 1 92 ? 4.993 -15.337 -29.311 1.00 89.25 92 GLU A N 1
ATOM 760 C CA . GLU A 1 92 ? 5.482 -15.832 -30.609 1.00 89.25 92 GLU A CA 1
ATOM 761 C C . GLU A 1 92 ? 6.927 -15.382 -30.878 1.00 89.25 92 GLU A C 1
ATOM 763 O O . GLU A 1 92 ? 7.663 -16.028 -31.623 1.00 89.25 92 GLU A O 1
ATOM 768 N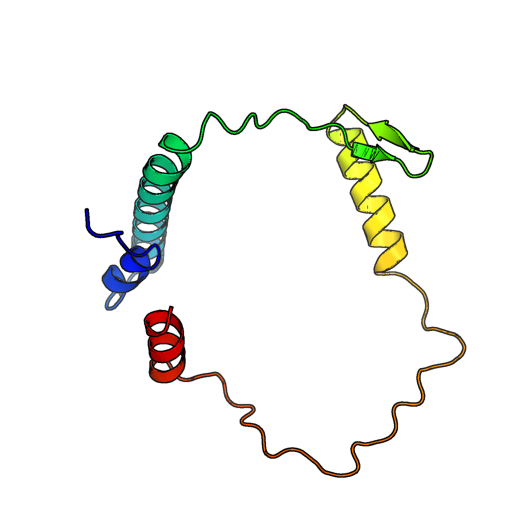 N . VAL A 1 93 ? 7.324 -14.262 -30.267 1.00 91.81 93 VAL A N 1
ATOM 769 C CA . VAL A 1 93 ? 8.648 -13.659 -30.368 1.00 91.81 93 VAL A CA 1
ATOM 770 C C . VAL A 1 93 ? 9.046 -13.144 -28.992 1.00 91.81 93 VAL A C 1
ATOM 772 O O . VAL A 1 93 ? 8.319 -12.350 -28.389 1.00 91.81 93 VAL A O 1
ATOM 775 N N . ASP A 1 94 ? 10.219 -13.559 -28.523 1.00 85.69 94 ASP A N 1
ATOM 776 C CA . ASP A 1 94 ? 10.848 -12.937 -27.367 1.00 85.69 94 ASP A CA 1
ATOM 777 C C . ASP A 1 94 ? 11.298 -11.527 -27.752 1.00 85.69 94 ASP A C 1
ATOM 779 O O . ASP A 1 94 ? 12.069 -11.327 -28.693 1.00 85.69 94 ASP A O 1
ATOM 783 N N . LEU A 1 95 ? 10.781 -10.528 -27.040 1.00 87.69 95 LEU A N 1
ATOM 784 C CA . LEU A 1 95 ? 11.232 -9.157 -27.221 1.00 87.69 95 LEU A CA 1
ATOM 785 C C . LEU A 1 95 ? 12.629 -9.025 -26.612 1.00 87.69 95 LEU A C 1
ATOM 787 O O . LEU A 1 95 ? 12.814 -9.294 -25.425 1.00 87.69 95 LEU A O 1
ATOM 791 N N . GLU A 1 96 ? 13.592 -8.558 -27.406 1.00 88.31 96 GLU A N 1
ATOM 792 C CA . GLU A 1 96 ? 14.895 -8.112 -26.909 1.00 88.31 96 GLU A CA 1
ATOM 793 C C . GLU A 1 96 ? 14.706 -6.805 -26.126 1.00 88.31 96 GLU A C 1
ATOM 795 O O . GLU A 1 96 ? 14.868 -5.699 -26.645 1.00 88.31 96 GLU A O 1
ATOM 800 N N . ILE A 1 97 ? 14.277 -6.942 -24.873 1.00 87.38 97 ILE A N 1
ATOM 801 C CA . ILE A 1 97 ? 14.213 -5.859 -23.898 1.00 87.38 97 ILE A CA 1
ATOM 802 C C . ILE A 1 97 ? 15.400 -5.962 -22.953 1.00 87.38 97 ILE A C 1
ATOM 804 O O . ILE A 1 97 ? 15.792 -7.054 -22.541 1.00 87.38 97 ILE A O 1
ATOM 808 N N . ASP A 1 98 ? 15.954 -4.808 -22.596 1.00 87.50 98 ASP A N 1
ATOM 809 C CA . ASP A 1 98 ? 16.971 -4.745 -21.561 1.00 87.50 98 ASP A CA 1
ATOM 810 C C . ASP A 1 98 ? 16.336 -5.090 -20.206 1.00 87.50 98 ASP A C 1
ATOM 812 O O . ASP A 1 98 ? 15.391 -4.435 -19.756 1.00 87.50 98 ASP A O 1
ATOM 816 N N . LEU A 1 99 ? 16.814 -6.178 -19.602 1.00 87.81 99 LEU A N 1
ATOM 817 C CA . LEU A 1 99 ? 16.387 -6.650 -18.285 1.00 87.81 99 LEU A CA 1
ATOM 818 C C . LEU A 1 99 ? 17.329 -6.163 -17.177 1.00 87.81 99 LEU A C 1
ATOM 820 O O . LEU A 1 99 ? 17.098 -6.467 -16.001 1.00 87.81 99 LEU A O 1
ATOM 824 N N . GLU A 1 100 ? 18.394 -5.441 -17.530 1.00 94.00 100 GLU A N 1
ATOM 825 C CA . GLU A 1 100 ? 19.294 -4.847 -16.558 1.00 94.00 100 GLU A CA 1
ATOM 826 C C . GLU A 1 100 ? 18.620 -3.669 -15.834 1.00 94.00 100 GLU A C 1
ATOM 828 O O . GLU A 1 100 ? 17.709 -3.013 -16.352 1.00 94.00 100 GLU A O 1
ATOM 833 N N . PRO A 1 101 ? 19.026 -3.387 -14.584 1.00 90.94 101 PRO A N 1
ATOM 834 C CA . PRO A 1 101 ? 18.575 -2.192 -13.891 1.00 90.94 101 PRO A CA 1
ATOM 835 C C . PRO A 1 101 ? 18.910 -0.933 -14.708 1.00 90.94 101 PRO A C 1
ATOM 837 O O . PRO A 1 101 ? 20.032 -0.818 -15.203 1.00 90.94 101 PRO A O 1
ATOM 840 N N . PRO A 1 102 ? 17.994 0.048 -14.792 1.00 89.44 102 PRO A N 1
ATOM 841 C CA . PRO A 1 102 ? 18.224 1.249 -15.580 1.00 89.44 102 PRO A CA 1
ATOM 842 C C . PRO A 1 102 ? 19.434 2.021 -15.055 1.00 89.44 102 PRO A C 1
ATOM 844 O O . PRO A 1 102 ? 19.617 2.197 -13.843 1.00 89.44 102 PRO A O 1
ATOM 847 N N . SER A 1 103 ? 20.242 2.537 -15.972 1.00 91.06 103 SER A N 1
ATOM 848 C CA . SER A 1 103 ? 21.410 3.337 -15.635 1.00 91.06 103 SER A CA 1
ATOM 849 C C . SER A 1 103 ? 21.007 4.691 -15.050 1.00 91.06 103 SER A C 1
ATOM 851 O O . SER A 1 103 ? 19.970 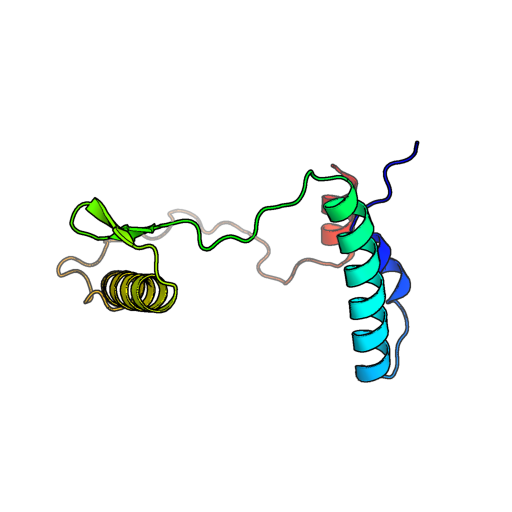5.283 -15.369 1.00 91.06 103 SER A O 1
ATOM 853 N N . THR A 1 104 ? 21.887 5.256 -14.225 1.00 88.75 104 THR A N 1
ATOM 854 C CA . THR A 1 104 ? 21.695 6.593 -13.647 1.00 88.75 104 THR A CA 1
ATOM 855 C C . THR A 1 104 ? 21.460 7.660 -14.723 1.00 88.75 104 THR A C 1
ATOM 857 O O . THR A 1 104 ? 20.708 8.608 -14.502 1.00 88.75 104 THR A O 1
ATOM 860 N N . TRP A 1 105 ? 22.072 7.518 -15.902 1.00 88.19 105 TRP A N 1
ATOM 861 C CA . TRP A 1 105 ? 21.893 8.459 -17.008 1.00 88.19 105 TRP A CA 1
ATOM 862 C C . TRP A 1 105 ? 20.498 8.376 -17.632 1.00 88.19 105 TRP A C 1
ATOM 864 O O . TRP A 1 105 ? 19.897 9.415 -17.905 1.00 88.19 105 TRP A O 1
ATOM 874 N N . GLU A 1 106 ? 19.952 7.172 -17.798 1.00 89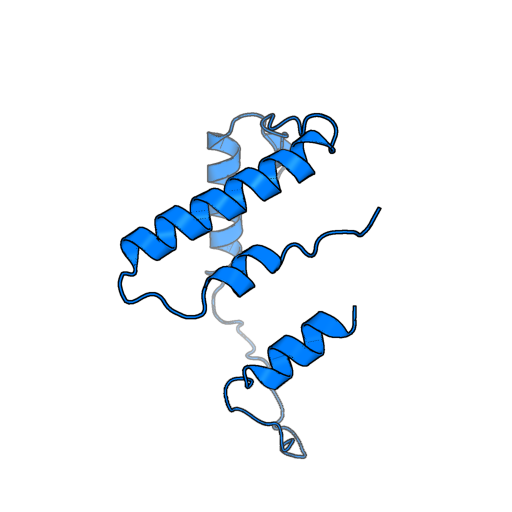.06 106 GLU A N 1
ATOM 875 C CA . GLU A 1 106 ? 18.591 6.965 -18.307 1.00 89.06 106 GLU A CA 1
ATOM 876 C C . GLU A 1 106 ? 17.546 7.526 -17.347 1.00 89.06 106 GLU A C 1
ATOM 878 O O . GLU A 1 106 ? 16.643 8.252 -17.771 1.00 89.06 106 GLU A O 1
ATOM 883 N N . VAL A 1 107 ? 17.717 7.281 -16.044 1.00 89.69 107 VAL A N 1
ATOM 884 C CA . VAL A 1 107 ? 16.843 7.838 -15.002 1.00 89.69 107 VAL A CA 1
ATOM 885 C C . VAL A 1 107 ? 16.881 9.369 -15.029 1.00 89.69 107 VAL A C 1
ATOM 887 O O . VAL A 1 107 ? 15.834 10.020 -15.056 1.00 89.69 107 VAL A O 1
ATOM 890 N N . LEU A 1 108 ? 18.074 9.970 -15.077 1.00 91.62 108 LEU A N 1
ATOM 891 C CA . LEU A 1 108 ? 18.226 11.428 -15.143 1.00 91.62 108 LEU A CA 1
ATOM 892 C C . LEU A 1 108 ? 17.667 12.018 -16.448 1.00 91.62 108 LEU A C 1
ATOM 894 O O . LEU A 1 108 ? 17.055 13.089 -16.426 1.00 91.62 108 LEU A O 1
ATOM 898 N N . GLY A 1 109 ? 17.851 11.331 -17.575 1.00 91.19 109 GLY A N 1
ATOM 899 C CA . GLY A 1 109 ? 17.314 11.727 -18.875 1.00 91.19 109 GLY A CA 1
ATOM 900 C C . GLY A 1 109 ? 15.786 11.706 -18.913 1.00 91.19 109 GLY A C 1
ATOM 901 O O . GLY A 1 109 ? 15.176 12.641 -19.433 1.00 91.19 109 GLY A O 1
ATOM 902 N N . ALA A 1 110 ? 15.163 10.690 -18.312 1.00 86.56 110 ALA A N 1
ATOM 903 C CA . ALA A 1 110 ? 13.710 10.580 -18.210 1.00 86.56 110 ALA A CA 1
ATOM 904 C C . ALA A 1 110 ? 13.101 11.686 -17.334 1.00 86.56 110 ALA A C 1
ATOM 906 O O . ALA A 1 110 ? 12.052 12.233 -17.670 1.00 86.56 110 ALA A O 1
ATOM 907 N N . ILE A 1 111 ? 13.776 12.062 -16.242 1.00 85.69 111 ILE A N 1
ATOM 908 C CA . ILE A 1 111 ? 13.313 13.124 -15.336 1.00 85.69 111 ILE A CA 1
ATOM 909 C C . ILE A 1 111 ? 13.387 14.510 -15.997 1.00 85.69 111 ILE A C 1
ATOM 911 O O . ILE A 1 111 ? 12.479 15.312 -15.801 1.00 85.69 111 ILE A O 1
ATOM 915 N N . LYS A 1 112 ? 14.432 14.802 -16.787 1.00 78.06 112 LYS A N 1
ATOM 916 C CA . LYS A 1 112 ? 14.627 16.112 -17.448 1.00 78.06 112 LYS A CA 1
ATOM 917 C C . LYS A 1 112 ? 13.654 16.409 -18.595 1.00 78.06 112 LYS A C 1
ATOM 919 O O . LYS A 1 112 ? 13.598 17.547 -19.047 1.00 78.06 112 LYS A O 1
ATOM 924 N N . LYS A 1 113 ? 12.962 15.397 -19.120 1.00 59.16 113 LYS A N 1
ATOM 925 C CA . LYS A 1 113 ? 12.096 15.516 -20.304 1.00 59.16 113 LYS A CA 1
ATOM 926 C C . LYS A 1 113 ? 10.651 15.953 -19.991 1.00 59.16 113 LYS A C 1
ATOM 928 O O . LYS A 1 113 ? 9.870 16.063 -20.933 1.00 59.16 113 LYS A O 1
ATOM 933 N N . ASN A 1 114 ? 10.316 16.184 -18.717 1.00 46.94 114 ASN A N 1
ATOM 934 C CA . ASN A 1 114 ? 9.043 16.749 -18.235 1.00 46.94 114 ASN A CA 1
ATOM 935 C C . ASN A 1 114 ? 9.216 18.206 -17.809 1.00 46.94 114 ASN A C 1
ATOM 937 O O . ASN A 1 114 ? 8.231 18.962 -17.949 1.00 46.94 114 ASN A O 1
#

Radius of gyration: 22.96 Å; chains: 1; bounding box: 53×56×44 Å

Organism: NCBI:txid1093978

Foldseek 3Di:
DDPDDLCVLVVVQPDDPDVVVNVVSSVVSNVVVCCVVCVPPDPPPPQQQWDQAPVRDTHRDPVVVVVRVVVVCCCVVVDPQPPDHDPDDPDPDDDPDDPDDDDPVVVVVVSVVD

Sequence (114 aa):
MEVSNRFYALETVRDVKDIEDYWDKTRGVWKESCEEVLGLRGKFQSGDKPMRARDGKLLRSQDKQKNRWKEHFAELLNRPLPDNPPNIEPAEVDLEIDLEPPSTWEVLGAIKKN